Protein AF-A0A8I1ZIW1-F1 (afdb_monomer_lite)

Secondary structure (DSSP, 8-state):
---TT-EEEEEETTEEEEEEEEEEEETTTEEEEEEEE-GGGHHHHHHHHHHHHHHTS--TTSSS--

Structure (mmCIF, N/CA/C/O backbone):
data_AF-A0A8I1ZIW1-F1
#
_entry.id   AF-A0A8I1ZIW1-F1
#
loop_
_atom_site.group_PDB
_atom_site.id
_atom_site.type_symbol
_atom_site.label_atom_id
_atom_site.label_alt_id
_atom_site.label_comp_id
_atom_site.label_asym_id
_atom_site.label_entity_id
_atom_site.label_seq_id
_atom_site.pdbx_PDB_ins_code
_atom_site.Cartn_x
_atom_site.Cartn_y
_atom_site.Cartn_z
_atom_site.occupancy
_atom_site.B_iso_or_equiv
_atom_site.auth_seq_id
_atom_site.auth_comp_id
_atom_site.auth_asym_id
_atom_site.auth_atom_id
_atom_site.pdbx_PDB_model_num
ATOM 1 N N . MET A 1 1 ? -17.221 4.064 10.615 1.00 52.06 1 MET A N 1
ATOM 2 C CA . MET A 1 1 ? -15.875 3.459 10.738 1.00 52.06 1 MET A CA 1
ATOM 3 C C . MET A 1 1 ? -15.854 2.149 9.941 1.00 52.06 1 MET A C 1
ATOM 5 O O . MET A 1 1 ? -15.527 1.112 10.487 1.00 52.06 1 MET A O 1
ATOM 9 N N . GLU A 1 2 ? -16.260 2.182 8.663 1.00 61.53 2 GLU A N 1
ATOM 10 C CA . GLU A 1 2 ? -16.590 0.965 7.882 1.00 61.53 2 GLU A CA 1
ATOM 11 C C . GLU A 1 2 ? -15.556 0.595 6.807 1.00 61.53 2 GLU A C 1
ATOM 13 O O . GLU A 1 2 ? -15.685 -0.442 6.177 1.00 61.53 2 GLU A O 1
ATOM 18 N N . MET A 1 3 ? -14.528 1.421 6.586 1.00 68.81 3 MET A N 1
ATOM 19 C CA . MET A 1 3 ? -13.556 1.212 5.497 1.00 68.81 3 MET A CA 1
ATOM 20 C C . MET A 1 3 ? -12.256 0.517 5.933 1.00 68.81 3 MET A C 1
ATOM 22 O O . MET A 1 3 ? -11.341 0.346 5.127 1.00 68.81 3 MET A O 1
ATOM 26 N N . LEU A 1 4 ? -12.136 0.161 7.213 1.00 75.50 4 LEU A N 1
ATOM 27 C CA . LEU A 1 4 ? -10.984 -0.577 7.731 1.00 75.50 4 LEU A CA 1
ATOM 28 C C . LEU A 1 4 ? -10.962 -1.995 7.164 1.00 75.50 4 LEU A C 1
ATOM 30 O O . LEU A 1 4 ? -12.015 -2.580 6.924 1.00 75.50 4 LEU A O 1
ATOM 34 N N . ASP A 1 5 ? -9.762 -2.511 6.900 1.00 81.12 5 ASP A N 1
ATOM 35 C CA . ASP A 1 5 ? -9.524 -3.844 6.330 1.00 81.12 5 ASP A CA 1
ATOM 36 C C . ASP A 1 5 ? -10.241 -4.100 4.997 1.00 81.12 5 ASP A C 1
ATOM 38 O O . ASP A 1 5 ? -10.321 -5.224 4.499 1.00 81.12 5 ASP A O 1
ATOM 42 N N . THR A 1 6 ? -10.726 -3.029 4.373 1.00 86.50 6 THR A N 1
ATOM 43 C CA . THR A 1 6 ? -11.411 -3.085 3.094 1.00 86.50 6 THR A CA 1
ATOM 44 C C . THR A 1 6 ? -10.385 -2.965 1.978 1.00 86.50 6 THR A C 1
ATOM 46 O O . THR A 1 6 ? -9.422 -2.191 2.059 1.00 86.50 6 THR A O 1
ATOM 49 N N . GLN A 1 7 ? -10.589 -3.740 0.916 1.00 90.12 7 GLN A N 1
ATOM 50 C CA . GLN A 1 7 ? -9.786 -3.606 -0.286 1.00 90.12 7 GLN A CA 1
ATOM 51 C C . GLN A 1 7 ? -10.107 -2.277 -0.973 1.00 90.12 7 GLN A C 1
ATOM 53 O O . GLN A 1 7 ? -11.270 -1.927 -1.168 1.00 90.12 7 GLN A O 1
ATOM 58 N N . LEU A 1 8 ? -9.067 -1.557 -1.376 1.00 91.88 8 LEU A N 1
ATOM 59 C CA . LEU A 1 8 ? -9.1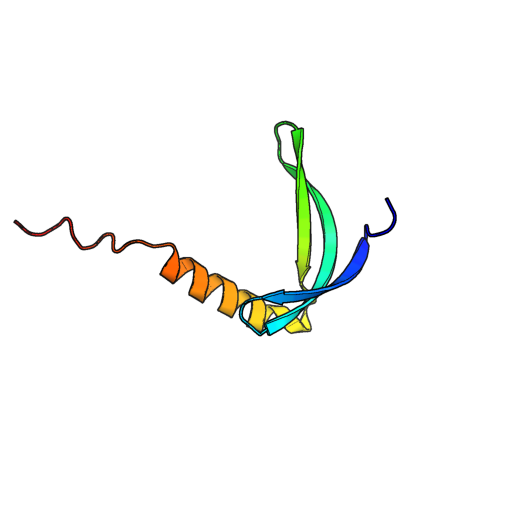81 -0.324 -2.143 1.00 91.88 8 LEU A CA 1
ATOM 60 C C . LEU A 1 8 ? -8.184 -0.302 -3.292 1.00 91.88 8 LEU A C 1
ATOM 62 O O . LEU A 1 8 ? -7.191 -1.037 -3.292 1.00 91.88 8 LEU A O 1
ATOM 66 N N . SER A 1 9 ? -8.439 0.599 -4.233 1.00 93.56 9 SER A N 1
ATOM 67 C CA . SER A 1 9 ? -7.508 0.948 -5.298 1.00 93.56 9 SER A CA 1
ATOM 68 C C . SER A 1 9 ? -7.102 2.412 -5.152 1.00 93.56 9 SER A C 1
ATOM 70 O O . SER A 1 9 ? -7.940 3.285 -4.930 1.00 93.56 9 SER A O 1
ATOM 72 N N . VAL A 1 10 ? -5.806 2.684 -5.268 1.00 91.06 10 VAL A N 1
ATOM 73 C CA . VAL A 1 10 ? -5.206 4.017 -5.173 1.00 91.06 10 VAL A CA 1
ATOM 74 C C . VAL A 1 10 ? -4.360 4.283 -6.414 1.00 91.06 10 VAL A C 1
ATOM 76 O O . VAL A 1 10 ? -3.658 3.395 -6.892 1.00 91.06 10 VAL A O 1
ATOM 79 N N . SER A 1 11 ? -4.423 5.504 -6.942 1.00 93.06 11 SER A N 1
ATOM 80 C CA . SER A 1 11 ? -3.554 5.949 -8.035 1.00 93.06 11 SER A CA 1
ATOM 81 C C . SER A 1 11 ? -2.413 6.792 -7.471 1.00 93.06 11 SER A C 1
ATOM 83 O O . SER A 1 11 ? -2.659 7.803 -6.814 1.00 93.06 11 SER A O 1
ATOM 85 N N . ILE A 1 12 ? -1.172 6.367 -7.708 1.00 90.62 12 ILE A N 1
ATOM 86 C CA . ILE A 1 12 ? 0.044 7.090 -7.314 1.00 90.62 12 ILE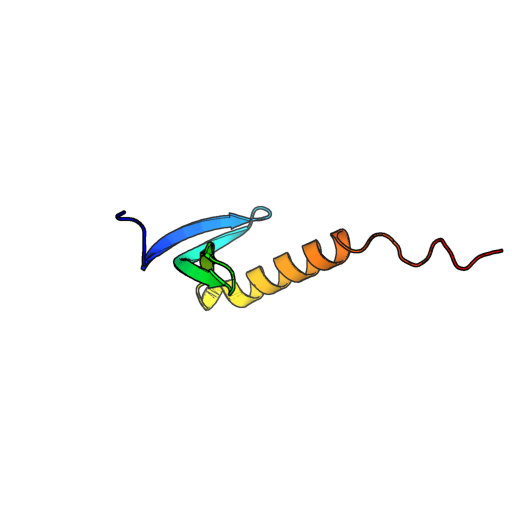 A CA 1
ATOM 87 C C . ILE A 1 12 ? 0.950 7.171 -8.537 1.00 90.62 12 ILE A C 1
ATOM 89 O O . ILE A 1 12 ? 1.261 6.140 -9.127 1.00 90.62 12 ILE A O 1
ATOM 93 N N . ASP A 1 13 ? 1.362 8.378 -8.929 1.00 89.81 13 ASP A N 1
ATOM 94 C CA . ASP A 1 13 ? 2.224 8.618 -10.100 1.00 89.81 13 ASP A CA 1
ATOM 95 C C . ASP A 1 13 ? 1.702 7.899 -11.360 1.00 89.81 13 ASP A C 1
ATOM 97 O O . ASP A 1 13 ? 2.418 7.163 -12.039 1.00 89.81 13 ASP A O 1
ATOM 101 N N . ASN A 1 14 ? 0.397 8.056 -11.624 1.00 91.38 14 ASN A N 1
ATOM 102 C CA . ASN A 1 14 ? -0.351 7.401 -12.707 1.00 91.38 14 ASN A CA 1
ATOM 103 C C . ASN A 1 14 ? -0.303 5.861 -12.695 1.00 91.38 14 ASN A C 1
ATOM 105 O O . ASN A 1 14 ? -0.626 5.214 -13.690 1.00 91.38 14 ASN A O 1
ATOM 109 N N . THR A 1 15 ? 0.067 5.260 -11.568 1.00 91.44 15 THR A N 1
ATOM 110 C CA . THR A 1 15 ? 0.072 3.814 -11.368 1.00 91.44 15 THR A CA 1
ATOM 111 C C . THR A 1 15 ? -1.060 3.424 -10.428 1.00 91.44 15 THR A C 1
ATOM 113 O O . THR A 1 15 ? -1.099 3.863 -9.278 1.00 91.44 15 THR A O 1
ATOM 116 N N . LEU A 1 16 ? -1.963 2.563 -10.902 1.00 94.69 16 LEU A N 1
ATOM 117 C CA . LEU A 1 16 ? -3.032 2.005 -10.079 1.00 94.69 16 LEU A CA 1
ATOM 118 C C . LEU A 1 16 ? -2.492 0.855 -9.218 1.00 94.69 16 LEU A C 1
ATOM 120 O O . LEU A 1 16 ? -1.955 -0.125 -9.738 1.00 94.69 16 LEU A O 1
ATOM 124 N N . LEU A 1 17 ? -2.649 0.973 -7.904 1.00 93.81 17 LEU A N 1
ATOM 125 C CA . LEU A 1 17 ? -2.255 -0.023 -6.915 1.00 93.81 17 LEU A CA 1
ATOM 126 C C . LEU A 1 17 ? -3.486 -0.461 -6.127 1.00 93.81 17 LEU A C 1
ATOM 128 O O . LEU A 1 17 ? -4.265 0.366 -5.670 1.00 93.81 17 LEU A O 1
ATOM 132 N N . ASP A 1 18 ? -3.614 -1.762 -5.909 1.00 94.56 18 ASP A N 1
ATOM 133 C CA . ASP A 1 18 ? -4.603 -2.330 -4.994 1.00 94.56 18 ASP A CA 1
ATOM 134 C C . ASP A 1 18 ? -3.956 -2.624 -3.646 1.00 94.56 18 ASP A C 1
ATOM 136 O O . ASP A 1 18 ? -2.799 -3.064 -3.584 1.00 94.56 18 ASP A O 1
ATOM 140 N N . GLY A 1 19 ? -4.713 -2.449 -2.571 1.00 91.31 19 GLY A N 1
ATOM 141 C CA . GLY A 1 19 ? -4.244 -2.733 -1.227 1.00 91.31 19 GLY A CA 1
ATOM 142 C C . GLY A 1 19 ? -5.360 -2.791 -0.201 1.00 91.31 19 GLY A C 1
ATOM 143 O O . GLY A 1 19 ? -6.539 -2.718 -0.538 1.00 91.31 19 GLY A O 1
ATOM 144 N N . ILE A 1 20 ? -4.959 -2.944 1.054 1.00 90.75 20 ILE A N 1
ATOM 145 C CA . ILE A 1 20 ? -5.858 -2.968 2.209 1.00 90.75 20 ILE A CA 1
ATOM 146 C C . ILE A 1 20 ? -5.580 -1.733 3.057 1.00 90.75 20 ILE A C 1
ATOM 148 O O . ILE A 1 20 ? -4.417 -1.449 3.358 1.00 90.75 20 ILE A O 1
ATOM 152 N N . LEU A 1 21 ? -6.638 -1.008 3.422 1.00 88.19 21 LEU A N 1
ATOM 153 C CA . LEU A 1 21 ? -6.556 0.116 4.349 1.00 88.19 21 LEU A CA 1
ATOM 154 C C . LEU A 1 21 ? -6.404 -0.394 5.782 1.00 88.19 21 LEU A C 1
ATOM 156 O O . LEU A 1 21 ? -7.243 -1.155 6.257 1.00 88.19 21 LEU A O 1
ATOM 160 N N . SER A 1 22 ? -5.385 0.073 6.494 1.00 86.25 22 SER A N 1
ATOM 161 C CA . SER A 1 22 ? -5.138 -0.327 7.881 1.00 86.25 22 SER A CA 1
ATOM 162 C C . SER A 1 22 ? -4.777 0.882 8.729 1.00 86.25 22 SER A C 1
ATOM 164 O O . SER A 1 22 ? -4.191 1.845 8.234 1.00 86.25 22 SER A O 1
ATOM 166 N N . TRP A 1 23 ? -5.128 0.851 10.013 1.00 82.75 23 TRP A N 1
ATOM 167 C CA . TRP A 1 23 ? -4.689 1.864 10.969 1.00 82.75 23 TRP A CA 1
ATOM 168 C C . TRP A 1 23 ? -3.619 1.259 11.855 1.00 82.75 23 TRP A C 1
ATOM 170 O O . TRP A 1 23 ? -3.733 0.115 12.291 1.00 82.75 23 TRP A O 1
ATOM 180 N N . TYR A 1 24 ? -2.575 2.028 12.117 1.00 76.12 24 TYR A N 1
ATOM 181 C CA . TYR A 1 24 ? -1.553 1.636 13.067 1.00 76.12 24 TYR A CA 1
ATOM 182 C C . TYR A 1 24 ? -1.164 2.838 13.912 1.00 76.12 24 TYR A C 1
ATOM 184 O O . TYR A 1 24 ? -1.104 3.978 13.444 1.00 76.12 24 TYR A O 1
ATOM 192 N N . THR A 1 25 ? -0.939 2.570 15.188 1.00 75.62 25 THR A N 1
ATOM 193 C CA . THR A 1 25 ? -0.393 3.537 16.128 1.00 75.62 25 THR A CA 1
ATOM 194 C C . THR A 1 25 ? 1.120 3.450 16.057 1.00 75.62 25 THR A C 1
ATOM 196 O O . THR A 1 25 ? 1.689 2.374 16.238 1.00 75.62 25 THR A O 1
ATOM 199 N N . ILE A 1 26 ? 1.770 4.576 15.787 1.00 73.69 26 ILE A N 1
ATOM 200 C CA . ILE A 1 26 ? 3.193 4.732 16.090 1.00 73.69 26 ILE A CA 1
ATOM 201 C C . ILE A 1 26 ? 3.270 5.247 17.532 1.00 73.69 26 ILE A C 1
ATOM 203 O O . ILE A 1 26 ? 2.363 5.970 17.958 1.00 73.69 26 ILE A O 1
ATOM 207 N N . GLU A 1 27 ? 4.288 4.827 18.289 1.00 62.81 27 GLU A N 1
ATOM 208 C CA . GLU A 1 27 ? 4.546 5.326 19.647 1.00 62.81 27 GLU A CA 1
ATOM 209 C C . GLU A 1 27 ? 4.370 6.858 19.690 1.00 62.81 27 GLU A C 1
ATOM 211 O O . GLU A 1 27 ? 4.777 7.549 18.758 1.00 62.81 27 GLU A O 1
ATOM 216 N N . GLU A 1 28 ? 3.701 7.358 20.739 1.00 62.59 28 GLU A N 1
ATOM 217 C CA . GLU A 1 28 ? 3.249 8.759 20.916 1.00 62.59 28 GLU A CA 1
ATOM 218 C C . GLU A 1 28 ? 1.897 9.157 20.273 1.00 62.59 28 GLU A C 1
ATOM 220 O O . GLU A 1 28 ? 1.668 10.299 19.878 1.00 62.59 28 GLU A O 1
ATOM 225 N N . SER A 1 29 ? 0.917 8.247 20.285 1.00 58.31 29 SER A N 1
ATOM 226 C CA . SER A 1 29 ? -0.528 8.561 20.163 1.00 58.31 29 SER A CA 1
ATOM 227 C C . SER A 1 29 ? -1.033 9.034 18.793 1.00 58.31 29 SER A C 1
ATOM 229 O O . SER A 1 29 ? -2.206 9.391 18.662 1.00 58.31 29 SER A O 1
ATOM 231 N N . THR A 1 30 ? -0.204 9.010 17.749 1.00 68.75 30 THR A N 1
ATOM 232 C CA . THR A 1 30 ? -0.651 9.411 16.407 1.00 68.75 30 THR A CA 1
ATOM 233 C C . THR A 1 30 ? -1.175 8.202 15.633 1.00 68.75 30 THR A C 1
ATOM 235 O O . THR A 1 30 ? -0.406 7.324 15.233 1.00 68.75 30 THR A O 1
ATOM 238 N N . TYR A 1 31 ? -2.487 8.169 15.377 1.00 68.81 31 TYR A N 1
ATOM 239 C CA . TYR A 1 31 ? -3.076 7.228 14.423 1.00 68.81 31 TYR A CA 1
ATOM 240 C C . TYR A 1 31 ? -2.570 7.548 13.019 1.00 68.81 31 TYR A C 1
ATOM 242 O O . TYR A 1 31 ? -2.747 8.661 12.521 1.00 68.81 31 TYR A O 1
ATOM 250 N N . ARG A 1 32 ? -1.951 6.564 12.365 1.00 76.88 32 ARG A N 1
ATOM 251 C CA . ARG A 1 32 ? -1.605 6.650 10.948 1.00 76.88 32 ARG A CA 1
ATOM 252 C C . ARG A 1 32 ? -2.455 5.697 10.135 1.00 76.88 32 ARG A C 1
ATOM 254 O O . ARG A 1 32 ? -2.743 4.577 10.552 1.00 76.88 32 ARG A O 1
ATOM 261 N N . ILE A 1 33 ? -2.821 6.165 8.950 1.00 80.81 33 ILE A N 1
ATOM 262 C CA . ILE A 1 33 ? -3.498 5.370 7.937 1.00 80.81 33 ILE A CA 1
ATOM 263 C C . ILE A 1 33 ? -2.421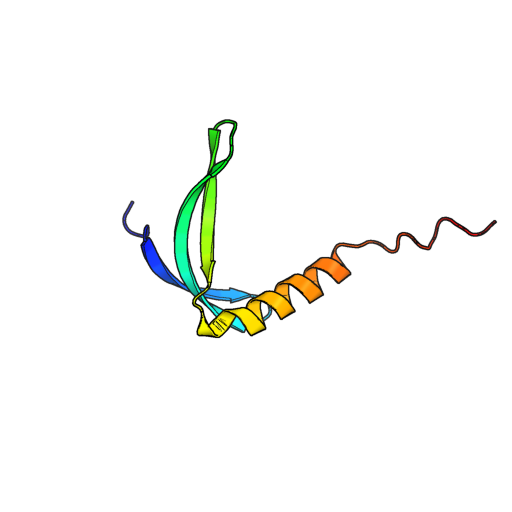 4.815 7.007 1.00 80.81 33 ILE A C 1
ATOM 265 O O . ILE A 1 33 ? -1.680 5.568 6.376 1.00 80.81 33 ILE A O 1
ATOM 269 N N . GLY A 1 34 ? -2.317 3.493 6.955 1.00 85.25 34 GLY A N 1
ATOM 270 C CA . GLY A 1 34 ? -1.450 2.758 6.047 1.00 85.25 34 GLY A CA 1
ATOM 271 C C . GLY A 1 34 ? -2.249 2.067 4.953 1.00 85.25 34 GLY A C 1
ATOM 272 O O . GLY A 1 34 ? -3.422 1.740 5.128 1.00 85.25 34 GLY A O 1
ATOM 273 N N . ILE A 1 35 ? -1.586 1.807 3.828 1.00 88.44 35 ILE A N 1
ATOM 274 C CA . ILE A 1 35 ? -2.111 0.938 2.777 1.00 88.44 35 ILE A CA 1
ATOM 275 C C . ILE A 1 35 ? -1.128 -0.214 2.601 1.00 88.44 35 ILE A C 1
ATOM 277 O O . ILE A 1 35 ? 0.025 -0.016 2.212 1.00 88.44 35 ILE A O 1
ATOM 281 N N . THR A 1 36 ? -1.589 -1.434 2.856 1.00 91.31 36 THR A N 1
ATOM 282 C CA . THR A 1 36 ? -0.814 -2.636 2.547 1.00 91.31 36 THR A CA 1
ATOM 283 C C . THR A 1 36 ? -0.953 -2.943 1.064 1.00 91.31 36 THR A C 1
ATOM 285 O O . THR A 1 36 ? -2.008 -3.385 0.614 1.00 91.31 36 THR A O 1
ATOM 288 N N . ILE A 1 37 ? 0.111 -2.719 0.292 1.00 93.19 37 ILE A N 1
ATOM 289 C CA . ILE A 1 37 ? 0.109 -2.937 -1.159 1.00 93.19 37 ILE A CA 1
ATOM 290 C C . ILE A 1 37 ? 0.025 -4.434 -1.489 1.00 93.19 37 ILE A C 1
ATOM 292 O O . ILE A 1 37 ? 0.836 -5.244 -1.021 1.00 93.19 37 ILE A O 1
ATOM 296 N N . ALA A 1 38 ? -0.919 -4.805 -2.358 1.00 93.94 38 ALA A N 1
ATOM 297 C CA . ALA A 1 38 ? -1.096 -6.175 -2.819 1.00 93.94 38 ALA A CA 1
ATOM 298 C C . ALA A 1 38 ? 0.184 -6.717 -3.476 1.00 93.94 38 ALA A C 1
ATOM 300 O O . ALA A 1 38 ? 0.906 -6.013 -4.186 1.00 93.94 38 ALA A O 1
ATOM 301 N N . ARG A 1 39 ? 0.460 -8.015 -3.290 1.00 93.81 39 ARG A N 1
ATOM 302 C CA . ARG A 1 39 ? 1.726 -8.642 -3.715 1.00 93.81 39 ARG A CA 1
ATOM 303 C C . ARG A 1 39 ? 2.052 -8.426 -5.199 1.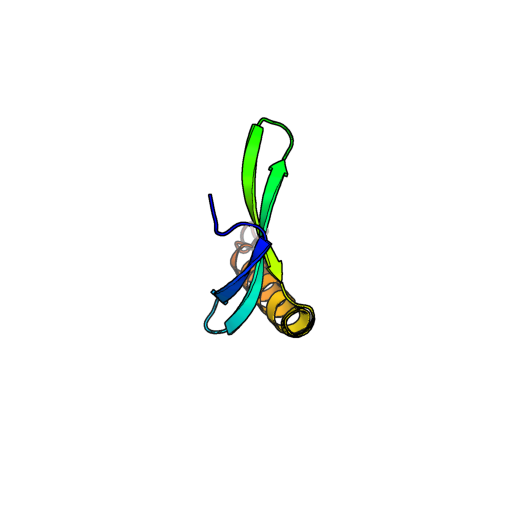00 93.81 39 ARG A C 1
ATOM 305 O O . ARG A 1 39 ? 3.217 -8.190 -5.517 1.00 93.81 39 ARG A O 1
ATOM 312 N N . LYS A 1 40 ? 1.037 -8.456 -6.072 1.00 94.94 40 LYS A N 1
ATOM 313 C CA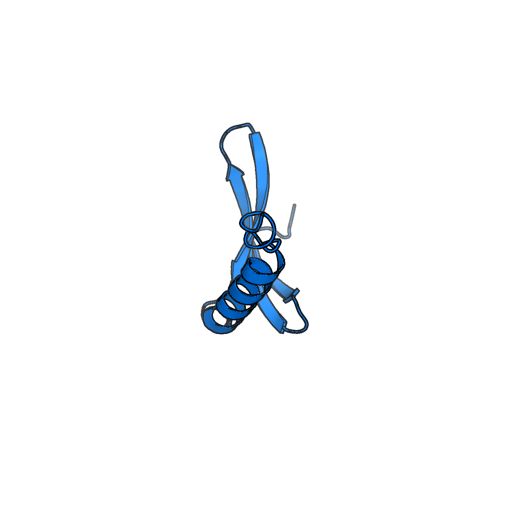 . LYS A 1 40 ? 1.160 -8.221 -7.525 1.00 94.94 40 LYS A CA 1
ATOM 314 C C . LYS A 1 40 ? 1.733 -6.840 -7.880 1.00 94.94 40 LYS A C 1
ATOM 316 O O . LYS A 1 40 ? 2.400 -6.701 -8.895 1.00 94.94 40 LYS A O 1
ATOM 321 N N . HIS A 1 41 ? 1.556 -5.854 -7.002 1.00 95.44 41 HIS A N 1
ATOM 322 C CA . HIS A 1 41 ? 1.946 -4.459 -7.221 1.00 95.44 41 HIS A CA 1
ATOM 323 C C . HIS A 1 41 ? 3.278 -4.072 -6.560 1.00 95.44 41 HIS A C 1
ATOM 325 O O . HIS A 1 41 ? 3.736 -2.941 -6.703 1.00 95.44 41 HIS A O 1
ATOM 331 N N . ARG A 1 42 ? 3.955 -4.998 -5.860 1.00 93.69 42 ARG A N 1
ATOM 332 C CA . ARG A 1 42 ? 5.205 -4.708 -5.123 1.00 93.69 42 ARG A CA 1
ATOM 333 C C . ARG A 1 42 ? 6.329 -4.161 -6.003 1.00 93.69 42 ARG A C 1
ATOM 335 O O . ARG A 1 42 ? 7.106 -3.331 -5.541 1.00 93.69 42 ARG A O 1
ATOM 342 N N . ALA A 1 43 ? 6.447 -4.641 -7.241 1.00 95.25 43 ALA A N 1
ATOM 343 C CA . ALA A 1 43 ? 7.468 -4.155 -8.169 1.00 95.25 43 ALA A CA 1
ATOM 344 C C . ALA A 1 43 ? 7.218 -2.688 -8.555 1.00 95.25 43 ALA A C 1
ATOM 346 O O . ALA A 1 43 ? 8.145 -1.880 -8.519 1.00 95.25 43 ALA A O 1
ATOM 347 N N . SER A 1 44 ? 5.965 -2.342 -8.854 1.00 94.62 44 SER A N 1
ATOM 348 C CA . SER A 1 44 ? 5.542 -0.973 -9.158 1.00 94.62 44 SER A CA 1
ATOM 349 C C . SER A 1 44 ? 5.706 -0.052 -7.950 1.00 94.62 44 SER A C 1
ATOM 351 O O . SER A 1 44 ? 6.284 1.022 -8.078 1.00 94.62 44 SER A O 1
ATOM 353 N N . TRP A 1 45 ? 5.316 -0.514 -6.758 1.00 94.69 45 TRP A N 1
ATOM 354 C CA . TRP A 1 45 ? 5.519 0.225 -5.510 1.00 94.69 45 TRP A CA 1
ATOM 355 C C . TRP A 1 45 ? 6.994 0.557 -5.260 1.00 94.69 45 TRP A C 1
ATOM 357 O O . TRP A 1 45 ? 7.331 1.708 -5.005 1.00 94.69 45 TRP A O 1
ATOM 367 N N . ARG A 1 46 ? 7.904 -0.415 -5.429 1.00 94.06 46 ARG A N 1
ATOM 368 C CA . ARG A 1 46 ? 9.349 -0.161 -5.295 1.00 94.06 46 ARG A CA 1
ATOM 369 C C . ARG A 1 46 ? 9.860 0.885 -6.285 1.00 94.06 46 ARG A C 1
ATOM 371 O O . ARG A 1 46 ? 10.710 1.686 -5.909 1.00 94.06 46 ARG A O 1
ATOM 378 N N . LYS A 1 47 ? 9.362 0.890 -7.528 1.00 94.06 47 LYS A N 1
ATOM 379 C CA . LYS A 1 47 ? 9.724 1.913 -8.522 1.00 94.06 47 LYS A CA 1
ATOM 380 C C . LYS A 1 47 ? 9.269 3.303 -8.080 1.00 94.06 47 LYS A C 1
ATOM 382 O O . LYS A 1 47 ? 10.087 4.214 -8.099 1.00 94.06 47 LYS A O 1
ATOM 387 N N . ILE A 1 48 ? 8.020 3.437 -7.629 1.00 92.44 48 ILE A N 1
ATOM 388 C CA . ILE A 1 48 ? 7.469 4.697 -7.101 1.00 92.44 48 ILE A CA 1
ATOM 389 C C . ILE A 1 48 ? 8.328 5.212 -5.942 1.00 92.44 48 ILE A C 1
ATOM 391 O O . ILE A 1 48 ? 8.801 6.346 -5.980 1.00 92.44 48 ILE A O 1
ATOM 395 N N . CYS A 1 49 ? 8.611 4.363 -4.946 1.00 91.81 49 CYS A N 1
ATOM 396 C CA . CYS A 1 49 ? 9.454 4.747 -3.814 1.00 91.81 49 CYS A CA 1
ATOM 397 C C . CYS A 1 49 ? 10.850 5.195 -4.261 1.00 91.81 49 CYS A C 1
ATOM 399 O O . CYS A 1 49 ? 11.343 6.207 -3.778 1.00 91.81 49 CYS A O 1
ATOM 401 N N . ALA A 1 50 ? 11.478 4.470 -5.191 1.00 91.56 50 ALA A N 1
ATOM 402 C CA . ALA A 1 50 ? 12.815 4.800 -5.672 1.00 91.56 50 ALA A CA 1
ATOM 403 C C . ALA A 1 50 ? 12.863 6.134 -6.434 1.00 91.56 50 ALA A C 1
ATOM 405 O O . ALA A 1 50 ? 13.852 6.853 -6.317 1.00 91.56 50 ALA A O 1
ATOM 406 N N . VAL A 1 51 ? 11.825 6.465 -7.210 1.00 89.50 51 VAL A N 1
ATOM 407 C CA . VAL A 1 51 ? 11.715 7.760 -7.902 1.00 89.50 51 VAL A CA 1
ATOM 408 C C . VAL A 1 51 ? 11.574 8.882 -6.879 1.00 89.50 51 VAL A C 1
ATOM 410 O O . VAL A 1 51 ? 12.408 9.784 -6.847 1.00 89.50 51 VAL A O 1
ATOM 413 N N . ARG A 1 52 ? 10.610 8.763 -5.962 1.00 86.56 52 ARG A N 1
ATOM 414 C CA . ARG A 1 52 ? 10.362 9.796 -4.949 1.00 86.56 52 ARG A CA 1
ATOM 415 C C . ARG A 1 52 ? 11.524 9.979 -3.980 1.00 86.56 52 ARG A C 1
ATOM 417 O O . ARG A 1 52 ? 11.800 11.099 -3.569 1.00 86.56 52 ARG A O 1
ATOM 424 N N . GLN A 1 53 ? 12.249 8.909 -3.651 1.00 85.94 53 GLN A N 1
ATOM 425 C CA . GLN A 1 53 ? 13.452 9.006 -2.826 1.00 85.94 53 GLN A CA 1
ATOM 426 C C . GLN A 1 53 ? 14.534 9.859 -3.505 1.00 85.94 53 GLN A C 1
ATOM 428 O O . GLN A 1 53 ? 15.149 10.689 -2.839 1.00 85.94 53 GLN A O 1
ATOM 433 N N . ARG A 1 54 ? 14.740 9.699 -4.821 1.00 80.06 54 ARG A N 1
ATOM 434 C CA . ARG A 1 54 ? 15.694 10.522 -5.585 1.00 80.06 54 ARG A CA 1
ATOM 435 C C . ARG A 1 54 ? 15.256 11.979 -5.666 1.00 80.06 54 ARG A C 1
ATOM 437 O O . ARG A 1 54 ? 16.096 12.854 -5.531 1.00 80.06 54 ARG A O 1
ATOM 444 N N . GLU A 1 55 ? 13.964 12.232 -5.855 1.00 77.19 55 GLU A N 1
ATOM 445 C CA . GLU A 1 55 ? 13.410 13.594 -5.888 1.00 77.19 55 GLU A CA 1
ATOM 446 C C . GLU A 1 55 ? 13.491 14.286 -4.519 1.00 77.19 55 GLU A C 1
ATOM 448 O O . GLU A 1 55 ? 13.693 15.493 -4.442 1.00 77.19 55 GLU A O 1
ATOM 453 N N . SER A 1 56 ? 13.380 13.517 -3.432 1.00 64.62 56 SER A N 1
ATOM 454 C CA . SER A 1 56 ? 13.478 14.021 -2.058 1.00 64.62 56 SER A CA 1
ATOM 455 C C . SER A 1 56 ? 14.908 14.252 -1.564 1.00 64.62 56 SER A C 1
ATOM 457 O O . SER A 1 56 ? 15.082 14.774 -0.467 1.00 64.62 56 SER A O 1
ATOM 459 N N . MET A 1 57 ? 15.929 13.863 -2.335 1.00 55.59 57 MET A N 1
ATOM 460 C CA . MET A 1 57 ? 17.310 14.270 -2.091 1.00 55.59 57 MET A CA 1
ATOM 461 C C . MET A 1 57 ? 17.551 15.605 -2.813 1.00 55.59 57 MET A C 1
ATOM 463 O O . MET A 1 57 ? 17.785 15.593 -4.024 1.00 55.59 57 MET A O 1
ATOM 467 N N . PRO A 1 58 ? 17.551 16.764 -2.120 1.00 54.00 58 PRO A N 1
ATOM 468 C CA . PRO A 1 58 ? 18.202 17.931 -2.689 1.00 54.00 58 PRO A CA 1
ATOM 469 C C . PRO A 1 58 ? 19.663 17.554 -2.926 1.00 54.00 58 PRO A C 1
ATOM 471 O O . PRO A 1 58 ? 20.254 16.836 -2.118 1.00 54.00 58 PRO A O 1
ATOM 474 N N . GLN A 1 59 ? 20.229 18.001 -4.044 1.00 53.47 59 GLN A N 1
ATOM 475 C CA . GLN A 1 59 ? 21.633 17.809 -4.395 1.00 53.47 59 GLN A CA 1
ATOM 476 C C . GLN A 1 59 ? 22.544 18.162 -3.205 1.00 53.47 59 GLN A C 1
ATOM 478 O O . GLN A 1 59 ? 22.956 19.307 -3.035 1.00 53.47 59 GLN A O 1
ATOM 483 N N . ALA A 1 60 ? 22.930 17.165 -2.407 1.00 49.53 60 ALA A N 1
ATOM 484 C CA . ALA A 1 60 ? 23.935 17.286 -1.352 1.00 49.53 60 ALA A CA 1
ATOM 485 C C . ALA A 1 60 ? 25.361 17.398 -1.937 1.00 49.53 60 ALA A C 1
ATOM 487 O O . ALA A 1 60 ? 26.342 17.042 -1.293 1.00 49.53 60 ALA A O 1
ATOM 488 N N . THR A 1 61 ? 25.479 17.869 -3.180 1.00 49.06 61 THR A N 1
ATOM 489 C CA . THR A 1 61 ? 26.724 17.994 -3.942 1.00 49.06 61 THR A CA 1
ATOM 490 C C . THR A 1 61 ? 27.061 19.437 -4.317 1.00 49.06 61 THR A C 1
ATOM 492 O O . THR A 1 61 ? 28.080 19.649 -4.959 1.00 49.06 61 THR A O 1
ATOM 495 N N . SER A 1 62 ? 26.280 20.444 -3.896 1.00 49.25 62 SER A N 1
ATOM 496 C CA . SER A 1 62 ? 26.570 21.858 -4.214 1.00 49.25 62 SER A CA 1
ATOM 497 C C . SER A 1 62 ? 27.294 22.653 -3.110 1.00 49.25 62 SER A C 1
ATOM 499 O O . SER A 1 62 ? 27.429 23.865 -3.244 1.00 49.25 62 SER A O 1
ATOM 501 N N . HIS A 1 63 ? 27.776 22.017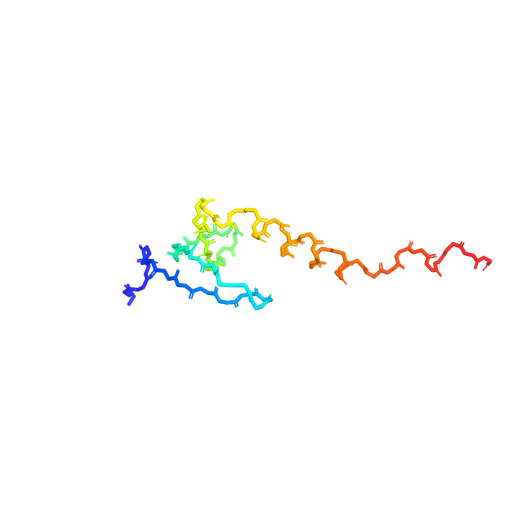 -2.035 1.00 46.66 63 HIS A N 1
ATOM 502 C CA . HIS A 1 63 ? 28.522 22.708 -0.963 1.00 46.66 63 HIS A CA 1
ATOM 503 C C . HIS A 1 63 ? 29.961 22.211 -0.747 1.00 46.66 63 HIS A C 1
ATOM 505 O O . HIS A 1 63 ? 30.601 22.593 0.226 1.00 46.66 63 HIS A O 1
ATOM 511 N N . ALA A 1 64 ? 30.503 21.406 -1.663 1.00 48.91 64 ALA A N 1
ATOM 512 C CA . ALA A 1 64 ? 31.923 21.052 -1.675 1.00 48.91 64 ALA A CA 1
ATOM 513 C C . ALA A 1 64 ? 32.590 21.590 -2.946 1.00 48.91 64 ALA A C 1
ATOM 515 O O . ALA A 1 64 ? 33.058 20.830 -3.790 1.00 48.91 64 ALA A O 1
ATOM 516 N N . SER A 1 65 ? 32.575 22.908 -3.132 1.00 46.38 65 SER A N 1
ATOM 517 C CA . SER A 1 65 ? 33.438 23.593 -4.096 1.00 46.38 65 SER A CA 1
ATOM 518 C C . SER A 1 65 ? 33.642 25.043 -3.658 1.00 46.38 65 SER A C 1
ATOM 520 O O . SER A 1 65 ? 32.714 25.838 -3.771 1.00 46.38 65 SER A O 1
ATOM 522 N N . LEU A 1 66 ? 34.889 25.305 -3.243 1.00 40.06 66 LEU A N 1
ATOM 523 C CA . LEU A 1 66 ? 35.581 26.591 -3.048 1.00 40.06 66 LEU A CA 1
ATOM 524 C C . LEU A 1 66 ? 35.258 27.392 -1.779 1.00 40.06 66 LEU A C 1
ATOM 526 O O . LEU A 1 66 ? 34.139 27.925 -1.646 1.00 40.06 66 LEU A O 1
#

Foldseek 3Di:
DPQAQHWDWDADPNDIWIFGWHWDDDPPPDIDIDTGTDPVCVVVVVVSVVVVVVVPDDPPPPPPDD

Radius of gyration: 16.75 Å; chains: 1; bounding box: 52×35×34 Å

Sequence (66 aa):
MEMLDTQLSVSIDNTLLDGILSWYTIEESTYRIGITIARKHRASWRKICAVRQRESMPQATSHASL

pLDDT: mean 79.25, std 16.42, range [40.06, 95.44]